Protein AF-A0A9Q3DRB0-F1 (afdb_monomer_lite)

InterPro domains:
  IPR021109 Aspartic peptidase domain superfamily [G3DSA:2.40.70.10] (8-70)

Foldseek 3Di:
DWDKDWDFDDDPQDDTDIDIDIDDDDPPDDDDDDDPVNCVVQVWDAPPVVGDTHGDPVPVVPDDPDPDDDDDDDDDDDDDDDPDDPDDDDDDDDDDDDDDDDDD

Organism: NCBI:txid1389203

Structure (mmCIF, N/CA/C/O backbone):
data_AF-A0A9Q3DRB0-F1
#
_entry.id   AF-A0A9Q3DRB0-F1
#
loop_
_atom_site.group_PDB
_atom_site.id
_atom_site.type_symbol
_atom_site.label_atom_id
_atom_site.label_alt_id
_atom_site.label_comp_id
_atom_site.label_asym_id
_atom_site.label_entity_id
_atom_site.label_seq_id
_atom_site.pdbx_PDB_ins_code
_atom_site.Cartn_x
_atom_site.Cartn_y
_atom_site.Cartn_z
_atom_site.occupancy
_atom_site.B_iso_or_equiv
_atom_site.auth_seq_id
_atom_site.auth_comp_id
_atom_site.auth_asym_id
_atom_site.auth_atom_id
_atom_site.pdbx_PDB_model_num
ATOM 1 N N . MET A 1 1 ? 11.805 5.267 -17.539 1.00 77.38 1 MET A N 1
ATOM 2 C CA . MET A 1 1 ? 11.481 3.962 -18.151 1.00 77.38 1 MET A CA 1
ATOM 3 C C . MET A 1 1 ? 10.372 3.360 -17.282 1.00 77.38 1 MET A C 1
ATOM 5 O O . MET A 1 1 ? 10.125 3.892 -16.204 1.00 77.38 1 MET A O 1
ATOM 9 N N . THR A 1 2 ? 9.596 2.384 -17.760 1.00 86.38 2 THR A N 1
ATOM 10 C CA . THR A 1 2 ? 8.551 1.750 -16.933 1.00 86.38 2 THR A CA 1
ATOM 11 C C . THR A 1 2 ? 8.719 0.245 -16.935 1.00 86.38 2 THR A C 1
ATOM 13 O O . THR A 1 2 ? 8.975 -0.331 -17.995 1.00 86.38 2 THR A O 1
ATOM 16 N N . HIS A 1 3 ? 8.580 -0.392 -15.778 1.00 90.06 3 HIS A N 1
ATOM 17 C CA . HIS A 1 3 ? 8.781 -1.832 -15.639 1.00 90.06 3 HIS A CA 1
ATOM 18 C C . HIS A 1 3 ? 7.950 -2.403 -14.483 1.00 90.06 3 HIS A C 1
ATOM 20 O O . HIS A 1 3 ? 7.527 -1.667 -13.597 1.00 90.06 3 HIS A O 1
ATOM 26 N N . TYR A 1 4 ? 7.697 -3.712 -14.512 1.00 92.12 4 TYR A N 1
ATOM 27 C CA . TYR A 1 4 ? 7.016 -4.424 -13.430 1.00 92.12 4 TYR A CA 1
ATOM 28 C C . TYR A 1 4 ? 8.034 -5.134 -12.548 1.00 92.12 4 TYR A C 1
ATOM 30 O O . TYR A 1 4 ? 8.901 -5.839 -13.071 1.00 92.12 4 TYR A O 1
ATOM 38 N N . THR A 1 5 ? 7.898 -4.987 -11.232 1.00 92.88 5 THR A N 1
ATOM 39 C CA . THR A 1 5 ? 8.794 -5.631 -10.265 1.00 92.88 5 THR A CA 1
ATOM 40 C C . THR A 1 5 ? 8.026 -6.074 -9.032 1.00 92.88 5 THR A C 1
ATOM 42 O O . THR A 1 5 ? 7.199 -5.331 -8.508 1.00 92.88 5 THR A O 1
ATOM 45 N N . LYS A 1 6 ? 8.354 -7.266 -8.533 1.00 94.25 6 LYS A N 1
ATOM 46 C CA . LYS A 1 6 ? 7.852 -7.774 -7.258 1.00 94.25 6 LYS A CA 1
ATOM 47 C C . LYS A 1 6 ? 8.691 -7.263 -6.096 1.00 94.25 6 LYS A C 1
ATOM 49 O O . LYS A 1 6 ? 9.912 -7.412 -6.121 1.00 94.25 6 LYS A O 1
ATOM 54 N N . TRP A 1 7 ? 8.050 -6.658 -5.105 1.00 93.25 7 TRP A N 1
ATOM 55 C CA . TRP A 1 7 ? 8.708 -6.103 -3.922 1.00 93.25 7 TRP A CA 1
ATOM 56 C C . TRP A 1 7 ? 8.125 -6.726 -2.656 1.00 93.25 7 TRP A C 1
ATOM 58 O O . TRP A 1 7 ? 6.932 -7.025 -2.593 1.00 93.25 7 TRP A O 1
ATOM 68 N N . VAL A 1 8 ? 8.974 -6.897 -1.641 1.00 94.19 8 VAL A N 1
ATOM 69 C CA . VAL A 1 8 ? 8.529 -7.154 -0.268 1.00 94.19 8 VAL A CA 1
ATOM 70 C C . VAL A 1 8 ? 8.215 -5.805 0.360 1.00 94.19 8 VAL A C 1
ATOM 72 O O . VAL A 1 8 ? 9.065 -4.915 0.384 1.00 94.19 8 VAL A O 1
ATOM 75 N N . VAL A 1 9 ? 6.990 -5.655 0.838 1.00 92.19 9 VAL A N 1
ATOM 76 C CA . VAL A 1 9 ? 6.438 -4.400 1.331 1.00 92.19 9 VAL A CA 1
ATOM 77 C C . VAL A 1 9 ? 6.241 -4.487 2.834 1.00 92.19 9 VAL A C 1
ATOM 79 O O . VAL A 1 9 ? 5.643 -5.437 3.342 1.00 92.19 9 VAL A O 1
ATOM 82 N N . ASP A 1 10 ? 6.713 -3.454 3.521 1.00 94.31 10 ASP A N 1
ATOM 83 C CA . ASP A 1 10 ? 6.483 -3.222 4.940 1.00 94.31 10 ASP A CA 1
ATOM 84 C C . ASP A 1 10 ? 5.754 -1.880 5.094 1.00 94.31 10 ASP A C 1
ATOM 86 O O . ASP A 1 10 ? 6.345 -0.810 4.926 1.00 94.31 10 ASP A O 1
ATOM 90 N N . LEU A 1 11 ? 4.437 -1.944 5.317 1.00 91.31 11 LEU A N 1
ATOM 91 C CA . LEU A 1 11 ? 3.590 -0.775 5.557 1.00 91.31 11 LEU A CA 1
ATOM 92 C C . LEU A 1 11 ? 3.148 -0.745 7.024 1.00 91.31 11 LEU A C 1
ATOM 94 O O . LEU A 1 11 ? 2.725 -1.776 7.555 1.00 91.31 11 LEU A O 1
ATOM 98 N N . PRO A 1 12 ? 3.142 0.434 7.676 1.00 89.50 12 PRO A N 1
ATOM 99 C CA . PRO A 1 12 ? 2.662 0.560 9.046 1.00 89.50 12 PRO A CA 1
ATOM 100 C C . PRO A 1 12 ? 1.243 0.019 9.201 1.00 89.50 12 PRO A C 1
ATOM 102 O O . PRO A 1 12 ? 0.361 0.359 8.421 1.00 89.50 12 PRO A O 1
ATOM 105 N N . SER A 1 13 ? 1.020 -0.787 10.240 1.00 90.00 13 SER A N 1
ATOM 106 C CA . SER A 1 13 ? -0.276 -1.414 10.538 1.00 90.00 13 SER A CA 1
ATOM 107 C C . SER A 1 13 ? -0.727 -2.502 9.558 1.00 90.00 13 SER A C 1
ATOM 109 O O . SER A 1 13 ? -1.830 -3.005 9.739 1.00 90.00 13 SER A O 1
ATOM 111 N N . PHE A 1 14 ? 0.099 -2.913 8.590 1.00 92.75 14 PHE A N 1
ATOM 112 C CA . PHE A 1 14 ? -0.143 -4.072 7.723 1.00 92.75 14 PHE A CA 1
ATOM 113 C C . PHE A 1 14 ? 0.840 -5.204 8.065 1.00 92.75 14 PHE A C 1
ATOM 115 O O . PHE A 1 14 ? 1.921 -4.944 8.595 1.00 92.75 14 PHE A O 1
ATOM 122 N N . PRO A 1 15 ? 0.498 -6.475 7.788 1.00 92.88 15 PRO A N 1
ATOM 123 C CA . PRO A 1 15 ? 1.503 -7.533 7.764 1.00 92.88 15 PRO A CA 1
ATOM 124 C C . PRO A 1 15 ? 2.515 -7.268 6.641 1.00 92.88 15 PRO A C 1
ATOM 126 O O . PRO A 1 15 ? 2.192 -6.590 5.674 1.00 92.88 15 PRO A O 1
ATOM 129 N N . ILE A 1 16 ? 3.709 -7.849 6.727 1.00 94.62 16 ILE A N 1
ATOM 130 C CA . ILE A 1 16 ? 4.653 -7.852 5.601 1.00 94.62 16 ILE A CA 1
ATOM 131 C C . ILE A 1 16 ? 4.066 -8.709 4.470 1.00 94.62 16 ILE A C 1
ATOM 133 O O . ILE A 1 16 ? 3.573 -9.812 4.726 1.00 94.62 16 ILE A O 1
ATOM 137 N N . PHE A 1 17 ? 4.119 -8.224 3.227 1.00 92.69 17 PHE A N 1
ATOM 138 C CA . PHE A 1 17 ? 3.589 -8.938 2.058 1.00 92.69 17 PHE A CA 1
ATOM 139 C C . PHE A 1 17 ? 4.454 -8.749 0.809 1.00 92.69 17 PHE A C 1
ATOM 141 O O . PHE A 1 17 ? 5.239 -7.813 0.715 1.00 92.69 17 PHE A O 1
ATOM 148 N N . GLU A 1 18 ? 4.294 -9.638 -0.170 1.00 95.12 18 GLU A N 1
ATOM 149 C CA . GLU A 1 18 ? 4.854 -9.463 -1.512 1.00 95.12 18 GLU A CA 1
ATOM 150 C C . GLU A 1 18 ? 3.802 -8.863 -2.444 1.00 95.12 18 GLU A C 1
ATOM 152 O O . GLU A 1 18 ? 2.649 -9.300 -2.435 1.00 95.12 18 GLU A O 1
ATOM 157 N N . TRP A 1 19 ? 4.196 -7.889 -3.265 1.00 95.00 19 TRP A N 1
ATOM 158 C CA . TRP A 1 19 ? 3.303 -7.259 -4.238 1.00 95.00 19 TRP A CA 1
ATOM 159 C C . TRP A 1 19 ? 4.023 -6.937 -5.543 1.00 95.00 19 TRP A C 1
ATOM 161 O O . TRP A 1 19 ? 5.205 -6.587 -5.540 1.00 95.00 19 TRP A O 1
ATOM 171 N N . ASP A 1 20 ? 3.300 -7.040 -6.656 1.00 93.50 20 ASP A N 1
ATOM 172 C CA . ASP A 1 20 ? 3.799 -6.665 -7.975 1.00 93.50 20 ASP A CA 1
ATOM 173 C C . ASP A 1 20 ? 3.477 -5.187 -8.240 1.00 93.50 20 ASP A C 1
ATOM 175 O O . ASP A 1 20 ? 2.311 -4.798 -8.312 1.00 93.50 20 ASP A O 1
ATOM 179 N N . PHE A 1 21 ? 4.506 -4.353 -8.397 1.00 92.25 21 PHE A N 1
ATOM 180 C CA . PHE A 1 21 ? 4.353 -2.927 -8.683 1.00 92.25 21 PHE A CA 1
ATOM 181 C C . PHE A 1 21 ? 4.697 -2.596 -10.125 1.00 92.25 21 PHE A C 1
ATOM 183 O O . PHE A 1 21 ? 5.632 -3.146 -10.710 1.00 92.25 21 PHE A O 1
ATOM 190 N N . PHE A 1 22 ? 3.970 -1.623 -10.669 1.00 92.19 22 PHE A N 1
ATOM 191 C CA . PHE A 1 22 ? 4.360 -0.921 -11.880 1.00 92.19 22 PHE A CA 1
ATOM 192 C C . PHE A 1 22 ? 5.207 0.297 -11.504 1.00 92.19 22 PHE A C 1
ATOM 194 O O . PHE A 1 22 ? 4.697 1.271 -10.952 1.00 92.19 22 PHE A O 1
ATOM 201 N N . ILE A 1 23 ? 6.502 0.232 -11.794 1.00 89.38 23 ILE A N 1
ATOM 202 C CA . ILE A 1 23 ? 7.464 1.279 -11.463 1.00 89.38 23 ILE A CA 1
ATOM 203 C C . ILE A 1 23 ? 7.566 2.261 -12.626 1.00 89.38 23 ILE A C 1
ATOM 205 O O . ILE A 1 23 ? 7.761 1.866 -13.781 1.00 89.38 23 ILE A O 1
ATOM 209 N N . ILE A 1 24 ? 7.457 3.549 -12.306 1.00 88.69 24 ILE A N 1
ATOM 210 C CA . ILE A 1 24 ? 7.618 4.658 -13.244 1.00 88.69 24 ILE A CA 1
ATOM 211 C C . ILE A 1 24 ? 8.839 5.460 -12.804 1.00 88.69 24 ILE A C 1
ATOM 213 O O . ILE A 1 24 ? 8.776 6.176 -11.807 1.00 88.69 24 ILE A O 1
ATOM 217 N N . ASP A 1 25 ? 9.941 5.373 -13.553 1.00 83.12 25 ASP A N 1
ATOM 218 C CA . ASP A 1 25 ? 11.147 6.122 -13.191 1.00 83.12 25 ASP A CA 1
ATOM 219 C C . ASP A 1 25 ? 10.903 7.622 -13.401 1.00 83.12 25 ASP A C 1
ATOM 221 O O . ASP A 1 25 ? 10.781 8.094 -14.539 1.00 83.12 25 ASP A O 1
ATOM 225 N N . SER A 1 26 ? 10.841 8.368 -12.299 1.00 82.31 26 SER A N 1
ATOM 226 C CA . SER A 1 26 ? 10.636 9.814 -12.279 1.00 82.31 26 SER A CA 1
ATOM 227 C C . SER A 1 26 ? 11.825 10.506 -11.607 1.00 82.31 26 SER A C 1
ATOM 229 O O . SER A 1 26 ? 12.268 10.076 -10.546 1.00 82.31 26 SER A O 1
ATOM 231 N N . PRO A 1 27 ? 12.337 11.622 -12.157 1.00 78.94 27 PRO A N 1
ATOM 232 C CA . PRO A 1 27 ? 13.466 12.346 -11.569 1.00 78.94 27 PRO A CA 1
ATOM 233 C C . PRO A 1 27 ? 13.124 13.095 -10.267 1.00 78.94 27 PRO A C 1
ATOM 235 O O . PRO A 1 27 ? 14.003 13.734 -9.696 1.00 78.94 27 PRO A O 1
ATOM 238 N N . LYS A 1 28 ? 11.858 13.092 -9.825 1.00 73.81 28 LYS A N 1
ATOM 239 C CA . LYS A 1 28 ? 11.359 13.947 -8.732 1.00 73.81 28 LYS A CA 1
ATOM 240 C C . LYS A 1 28 ? 11.033 13.223 -7.422 1.00 73.81 28 LYS A C 1
ATOM 242 O O . LYS A 1 28 ? 10.606 13.893 -6.487 1.00 73.81 28 LYS A O 1
ATOM 247 N N . GLY A 1 29 ? 11.277 11.919 -7.332 1.00 70.44 29 GLY A N 1
ATOM 248 C CA . GLY A 1 29 ? 11.052 11.136 -6.117 1.00 70.44 29 GLY A CA 1
ATOM 249 C C . GLY A 1 29 ? 10.281 9.847 -6.378 1.00 70.44 29 GLY A C 1
ATOM 250 O O . GLY A 1 29 ? 9.818 9.603 -7.493 1.00 70.44 29 GLY A O 1
ATOM 251 N N . GLU A 1 30 ? 10.177 9.037 -5.329 1.00 78.44 30 GLU A N 1
ATOM 252 C CA . GLU A 1 30 ? 9.466 7.761 -5.322 1.00 78.44 30 GLU A CA 1
ATOM 253 C C . GLU A 1 30 ? 8.157 7.938 -4.545 1.00 78.44 30 GLU A C 1
ATOM 255 O O . GLU A 1 30 ? 8.156 7.980 -3.317 1.00 78.44 30 GLU A O 1
ATOM 260 N N . ASP A 1 31 ? 7.045 8.076 -5.268 1.00 85.81 31 ASP A N 1
ATOM 261 C CA . ASP A 1 31 ? 5.704 8.058 -4.682 1.00 85.81 31 ASP A CA 1
ATOM 262 C C . ASP A 1 31 ? 5.113 6.648 -4.801 1.00 85.81 31 ASP A C 1
ATOM 264 O O . ASP A 1 31 ? 5.209 6.007 -5.851 1.00 85.81 31 ASP A O 1
ATOM 268 N N . LEU A 1 32 ? 4.457 6.174 -3.738 1.00 87.56 32 LEU A N 1
ATOM 269 C CA . LEU A 1 32 ? 3.749 4.895 -3.731 1.00 87.56 32 LEU A CA 1
ATOM 270 C C . LEU A 1 32 ? 2.252 5.120 -3.958 1.00 87.56 32 LEU A C 1
ATOM 272 O O . LEU A 1 32 ? 1.579 5.763 -3.153 1.00 87.56 32 LEU A O 1
ATOM 276 N N . ILE A 1 33 ? 1.720 4.546 -5.036 1.00 90.62 33 ILE A N 1
ATOM 277 C CA . ILE A 1 33 ? 0.289 4.580 -5.347 1.00 90.62 33 ILE A CA 1
ATOM 278 C C . ILE A 1 33 ? -0.291 3.188 -5.105 1.00 90.62 33 ILE A C 1
ATOM 280 O O . ILE A 1 33 ? 0.085 2.226 -5.771 1.00 90.62 33 ILE A O 1
ATOM 284 N N . LEU A 1 34 ? -1.224 3.091 -4.158 1.00 91.81 34 LEU A N 1
ATOM 285 C CA . LEU A 1 34 ? -1.930 1.851 -3.844 1.00 91.81 34 LEU A CA 1
ATOM 286 C C . LEU A 1 34 ? -3.209 1.764 -4.680 1.00 91.81 34 LEU A C 1
ATOM 288 O O . LEU A 1 34 ? -4.102 2.606 -4.568 1.00 91.81 34 LEU A O 1
ATOM 292 N N . GLY A 1 35 ? -3.256 0.762 -5.555 1.00 92.69 35 GLY A N 1
ATOM 293 C CA . GLY A 1 35 ? -4.347 0.549 -6.495 1.00 92.69 35 GLY A CA 1
ATOM 294 C C . GLY A 1 35 ? -5.576 -0.123 -5.884 1.00 92.69 35 GLY A C 1
ATOM 295 O O . GLY A 1 35 ? -5.638 -0.464 -4.702 1.00 92.69 35 GLY A O 1
ATOM 296 N N . TYR A 1 36 ? -6.581 -0.334 -6.735 1.00 92.62 36 TYR A N 1
ATOM 297 C CA . TYR A 1 36 ? -7.813 -1.029 -6.362 1.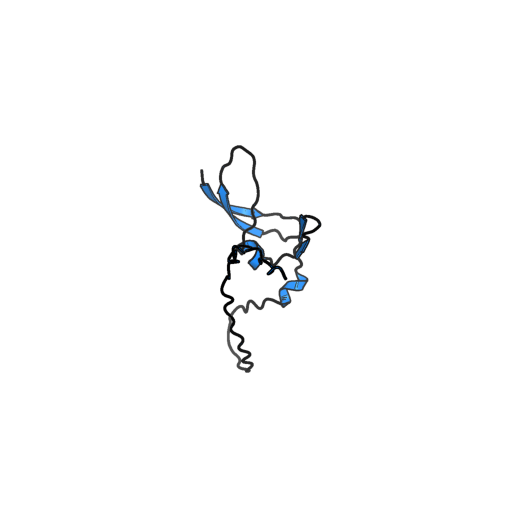00 92.62 36 TYR A CA 1
ATOM 298 C C . TYR A 1 36 ? -7.569 -2.477 -5.920 1.00 92.62 36 TYR A C 1
ATOM 300 O O . TYR A 1 36 ? -8.239 -2.961 -5.017 1.00 92.62 36 TYR A O 1
ATOM 308 N N . ASP A 1 37 ? -6.606 -3.156 -6.531 1.00 92.62 37 ASP A N 1
ATOM 309 C CA . ASP A 1 37 ? -6.166 -4.504 -6.172 1.00 92.62 37 ASP A CA 1
ATOM 310 C C . ASP A 1 37 ? -5.724 -4.593 -4.704 1.00 92.62 37 ASP A C 1
ATOM 312 O O . ASP A 1 37 ? -6.176 -5.479 -3.974 1.00 92.62 37 ASP A O 1
ATOM 316 N N . PHE A 1 38 ? -4.917 -3.632 -4.248 1.00 93.00 38 PHE A N 1
ATOM 31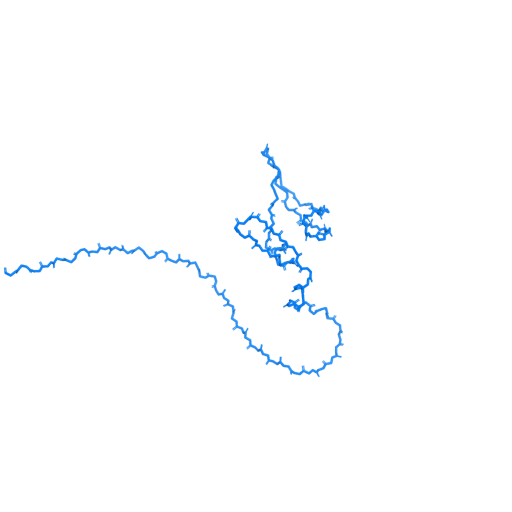7 C CA . PHE A 1 38 ? -4.503 -3.528 -2.851 1.00 93.00 38 PHE A CA 1
ATOM 318 C C . PHE A 1 38 ? -5.706 -3.271 -1.935 1.00 93.00 38 PHE A C 1
ATOM 320 O O . PHE A 1 38 ? -5.892 -3.967 -0.932 1.00 93.00 38 PHE A O 1
ATOM 327 N N . LEU A 1 39 ? -6.554 -2.301 -2.299 1.00 92.69 39 LEU A N 1
ATOM 328 C CA . LEU A 1 39 ? -7.741 -1.945 -1.518 1.00 92.69 39 LEU A CA 1
ATOM 329 C C . LEU A 1 39 ? -8.724 -3.114 -1.406 1.00 92.69 39 LEU A C 1
ATOM 331 O O . LEU A 1 39 ? -9.282 -3.336 -0.340 1.00 92.69 39 LEU A O 1
ATOM 335 N N . TYR A 1 40 ? -8.908 -3.883 -2.474 1.00 91.44 40 TYR A N 1
ATOM 336 C CA . TYR A 1 40 ? -9.783 -5.049 -2.487 1.00 91.44 40 TYR A CA 1
ATOM 337 C C . TYR A 1 40 ? -9.215 -6.200 -1.647 1.00 91.44 40 TYR A C 1
ATOM 339 O O . TYR A 1 40 ? -9.952 -6.852 -0.911 1.00 91.44 40 TYR A O 1
ATOM 347 N N . HIS A 1 41 ? -7.904 -6.442 -1.723 1.00 91.69 41 HIS A N 1
ATOM 348 C CA . HIS A 1 41 ? -7.257 -7.537 -0.998 1.00 91.69 41 HIS A CA 1
ATOM 349 C C . HIS A 1 41 ? -7.197 -7.307 0.517 1.00 91.69 41 HIS A C 1
ATOM 351 O O . HIS A 1 41 ? -7.467 -8.218 1.309 1.00 91.69 41 HIS A O 1
ATOM 357 N N . PHE A 1 42 ? -6.801 -6.102 0.932 1.00 92.25 42 PHE A N 1
ATOM 358 C CA . PHE A 1 42 ? -6.642 -5.780 2.348 1.00 92.25 42 PHE A CA 1
ATOM 359 C C . PHE A 1 42 ? -7.904 -5.197 2.976 1.00 92.25 42 PHE A C 1
ATOM 361 O O . PHE A 1 42 ? -8.054 -5.320 4.188 1.00 92.25 42 PHE A O 1
ATOM 368 N N . ASN A 1 43 ? -8.795 -4.599 2.178 1.00 92.94 43 ASN A N 1
ATOM 369 C CA . ASN A 1 43 ? -9.970 -3.859 2.639 1.00 92.94 43 ASN A CA 1
ATOM 370 C C . ASN A 1 43 ? -9.650 -2.945 3.840 1.00 92.94 43 ASN A C 1
ATOM 372 O O . ASN A 1 43 ? -10.219 -3.120 4.921 1.00 92.94 43 ASN A O 1
ATOM 376 N N . PRO A 1 44 ? -8.674 -2.027 3.697 1.00 93.75 44 PRO A N 1
ATOM 377 C CA . PRO A 1 44 ? -8.210 -1.230 4.818 1.00 93.75 44 PRO A CA 1
ATOM 378 C C . PRO A 1 44 ? -9.272 -0.227 5.270 1.00 93.75 44 PRO A C 1
ATOM 380 O O . PRO A 1 44 ? -10.082 0.266 4.482 1.00 93.75 44 PRO A O 1
ATOM 383 N N . ILE A 1 45 ? -9.207 0.146 6.544 1.00 93.56 45 ILE A N 1
ATOM 384 C CA . ILE A 1 45 ? -9.987 1.258 7.080 1.00 93.56 45 ILE A CA 1
ATOM 385 C C . ILE A 1 45 ? -9.267 2.553 6.695 1.00 93.56 45 ILE A C 1
ATOM 387 O O . ILE A 1 45 ? -8.076 2.711 6.966 1.00 93.56 45 ILE A O 1
ATOM 391 N N . ILE A 1 46 ? -9.986 3.482 6.059 1.00 92.56 46 ILE A N 1
ATOM 392 C CA . ILE A 1 46 ? -9.435 4.763 5.599 1.00 92.56 46 ILE A CA 1
ATOM 393 C C . ILE A 1 46 ? -9.926 5.891 6.508 1.00 92.56 46 ILE A C 1
ATOM 395 O O . ILE A 1 46 ? -11.113 6.232 6.517 1.00 92.56 46 ILE A O 1
ATOM 399 N N . TYR A 1 47 ? -9.002 6.520 7.233 1.00 94.19 47 TYR A N 1
ATOM 400 C CA . TYR A 1 47 ? -9.275 7.687 8.069 1.00 94.19 47 TYR A CA 1
ATOM 401 C C . TYR A 1 47 ? -9.066 8.967 7.256 1.00 94.19 47 TYR A C 1
ATOM 403 O O . TYR A 1 47 ? -8.051 9.648 7.376 1.00 94.19 47 TYR A O 1
ATOM 411 N N . TRP A 1 48 ? -10.048 9.311 6.419 1.00 93.12 48 TRP A N 1
ATOM 412 C CA . TRP A 1 48 ? -9.976 10.440 5.474 1.00 93.12 48 TRP A CA 1
ATOM 413 C C . TRP A 1 48 ? -9.587 11.781 6.099 1.00 93.12 48 TRP A C 1
ATOM 415 O O . TRP A 1 48 ? -8.925 12.590 5.458 1.00 93.12 48 TRP A O 1
ATOM 425 N N . LYS A 1 49 ? -10.014 12.023 7.341 1.00 95.56 49 LYS A N 1
ATOM 426 C CA . LYS A 1 49 ? -9.730 13.270 8.055 1.00 95.56 49 LYS A CA 1
ATOM 427 C C . LYS A 1 49 ? -8.246 13.415 8.395 1.00 95.56 49 LYS A C 1
ATOM 429 O O . LYS A 1 49 ? -7.717 14.518 8.323 1.00 95.56 49 LYS A O 1
ATOM 434 N N . ASP A 1 50 ? -7.611 12.310 8.767 1.00 93.56 50 ASP A N 1
ATOM 435 C CA . ASP A 1 50 ? -6.244 12.283 9.283 1.00 93.56 50 ASP A CA 1
ATOM 436 C C . ASP A 1 50 ? -5.234 11.807 8.225 1.00 93.56 50 ASP A C 1
ATOM 438 O O . ASP A 1 50 ? -4.028 11.938 8.410 1.00 93.56 50 ASP A O 1
ATOM 442 N N . GLY A 1 51 ? -5.723 11.279 7.098 1.00 90.25 51 GLY A N 1
ATOM 443 C CA . GLY A 1 51 ? -4.910 10.921 5.940 1.00 90.25 51 GLY A CA 1
ATOM 444 C C . GLY A 1 51 ? -4.116 9.625 6.095 1.00 90.25 51 GLY A C 1
ATOM 445 O O . GLY A 1 51 ? -3.108 9.463 5.413 1.00 90.25 51 GLY A O 1
ATOM 446 N N . PHE A 1 52 ? -4.542 8.703 6.962 1.00 91.31 52 PHE A N 1
ATOM 447 C CA . PHE A 1 52 ? -3.888 7.402 7.129 1.00 91.31 52 PHE A CA 1
ATOM 448 C C . PHE A 1 52 ? -4.850 6.229 6.914 1.00 91.31 52 PHE A C 1
ATOM 450 O O . PHE A 1 52 ? -6.076 6.365 6.984 1.00 91.31 52 PHE A O 1
ATOM 457 N N . ILE A 1 53 ? -4.265 5.065 6.641 1.00 93.25 53 ILE A N 1
ATOM 458 C CA . ILE A 1 53 ? -4.962 3.793 6.456 1.00 93.25 53 ILE A CA 1
ATOM 459 C C . ILE A 1 53 ? -4.484 2.788 7.500 1.00 93.25 53 ILE A C 1
ATOM 461 O O . ILE A 1 53 ? -3.326 2.833 7.914 1.00 93.25 53 ILE A O 1
ATOM 465 N N . THR A 1 54 ? -5.358 1.878 7.917 1.00 93.81 54 THR A N 1
ATOM 466 C CA . THR A 1 54 ? -4.997 0.779 8.820 1.00 93.81 54 THR A CA 1
ATOM 467 C C . THR A 1 54 ? -5.590 -0.530 8.326 1.00 93.81 54 THR A C 1
ATOM 469 O O . THR A 1 54 ? -6.606 -0.550 7.625 1.00 93.81 54 THR A O 1
ATOM 472 N N . TYR A 1 55 ? -4.955 -1.636 8.698 1.00 91.50 55 TYR A N 1
ATOM 473 C CA . TYR A 1 55 ? -5.480 -2.966 8.450 1.00 91.50 55 TYR A CA 1
ATOM 474 C C . TYR A 1 55 ? -5.959 -3.590 9.754 1.00 91.50 55 TYR A C 1
ATOM 476 O O . TYR A 1 55 ? -5.197 -3.736 10.709 1.00 91.50 55 TYR A O 1
ATOM 484 N N . ASP A 1 56 ? -7.235 -3.965 9.778 1.00 85.06 56 ASP A N 1
ATOM 485 C CA . ASP A 1 56 ? -7.833 -4.690 10.888 1.00 85.06 56 ASP A CA 1
ATOM 486 C C . ASP A 1 56 ? -8.118 -6.133 10.472 1.00 85.06 56 ASP A C 1
ATOM 488 O O . ASP A 1 56 ? -9.086 -6.438 9.770 1.00 85.06 56 ASP A O 1
ATOM 492 N N . SER A 1 57 ? -7.261 -7.045 10.932 1.00 72.44 57 SER A N 1
ATOM 493 C CA . SER A 1 57 ? -7.420 -8.476 10.675 1.00 72.44 57 SER A CA 1
ATOM 494 C C . SER A 1 57 ? -8.706 -9.064 11.263 1.00 72.44 57 SER A C 1
ATOM 496 O O . SER A 1 57 ? -9.136 -10.119 10.804 1.00 72.44 57 SER A O 1
ATOM 498 N N . THR A 1 58 ? -9.332 -8.401 12.241 1.00 70.38 58 THR A N 1
ATOM 499 C CA . THR A 1 58 ? -10.562 -8.889 12.887 1.00 70.38 58 THR A CA 1
ATOM 500 C C . THR A 1 58 ? -11.811 -8.669 12.031 1.00 70.38 58 THR A C 1
ATOM 502 O O . THR A 1 58 ? -12.824 -9.332 12.236 1.00 70.38 58 THR A O 1
ATOM 505 N N . HIS A 1 59 ? -11.736 -7.812 11.006 1.00 60.22 59 HIS A N 1
ATOM 506 C CA . HIS A 1 59 ? -12.842 -7.556 10.079 1.00 60.22 59 HIS A CA 1
ATOM 507 C C . HIS A 1 59 ? -12.896 -8.515 8.875 1.00 60.22 59 HIS A C 1
ATOM 509 O O . HIS A 1 59 ? -13.848 -8.460 8.085 1.00 60.22 59 HIS A O 1
ATOM 515 N N . LYS A 1 60 ? -11.920 -9.426 8.734 1.00 56.94 60 LYS A N 1
ATOM 516 C CA . LYS A 1 60 ? -11.842 -10.357 7.593 1.00 56.94 60 LYS A CA 1
ATOM 517 C C . LYS A 1 60 ? -12.930 -11.431 7.553 1.00 56.94 60 LYS A C 1
ATOM 519 O O . LYS A 1 60 ? -13.162 -11.988 6.484 1.00 56.94 60 LYS A O 1
ATOM 524 N N . ASP A 1 61 ? -13.675 -11.634 8.636 1.00 51.19 61 ASP A N 1
ATOM 525 C CA . ASP A 1 61 ? -14.759 -12.627 8.688 1.00 51.19 61 ASP A CA 1
ATOM 526 C C . ASP A 1 61 ? -16.007 -12.241 7.867 1.00 51.19 61 ASP A C 1
ATOM 528 O O . ASP A 1 61 ? -16.981 -12.989 7.817 1.00 51.19 61 ASP A O 1
ATOM 532 N N . SER A 1 62 ? -16.000 -11.085 7.191 1.00 49.28 62 SER A N 1
ATOM 533 C CA . SER A 1 62 ? -17.153 -10.577 6.433 1.00 49.28 62 SER A CA 1
ATOM 534 C C . SER A 1 62 ? -17.016 -10.630 4.905 1.00 49.28 62 SER A C 1
ATOM 536 O O . SER A 1 62 ? -17.990 -10.353 4.205 1.00 49.28 62 SER A O 1
ATOM 538 N N . ILE A 1 63 ? -15.866 -11.047 4.361 1.00 50.75 63 ILE A N 1
ATOM 539 C CA . ILE A 1 63 ? -15.697 -11.275 2.916 1.00 50.75 63 ILE A CA 1
ATOM 540 C C . ILE A 1 63 ? -15.359 -12.750 2.718 1.00 50.75 63 ILE A C 1
ATOM 542 O O . ILE A 1 63 ? -14.203 -13.166 2.756 1.00 50.75 63 ILE A O 1
ATOM 546 N N . GLY A 1 64 ? -16.410 -13.555 2.549 1.00 44.41 64 GLY A N 1
ATOM 547 C CA . GLY A 1 64 ? -16.313 -14.982 2.274 1.00 44.41 64 GLY A CA 1
ATOM 548 C C . GLY A 1 64 ? -15.577 -15.250 0.964 1.00 44.41 64 GLY A C 1
ATOM 549 O O . GLY A 1 64 ? -16.189 -15.320 -0.098 1.00 44.41 64 GLY A O 1
ATOM 550 N N . ILE A 1 65 ? -14.265 -15.448 1.047 1.00 44.75 65 ILE A N 1
ATOM 551 C CA . ILE A 1 65 ? -13.506 -16.188 0.044 1.00 44.75 65 ILE A CA 1
ATOM 552 C C . ILE A 1 65 ? -13.568 -17.646 0.487 1.00 44.75 65 ILE A C 1
ATOM 554 O O . ILE A 1 65 ? -12.769 -18.114 1.296 1.00 44.75 65 ILE A O 1
ATOM 558 N N . SER A 1 66 ? -14.574 -18.358 -0.012 1.00 37.69 66 SER A N 1
ATOM 559 C CA . SER A 1 66 ? -14.645 -19.807 0.089 1.00 37.69 66 SER A CA 1
ATOM 560 C C . SER A 1 66 ? -13.500 -20.415 -0.724 1.00 37.69 66 SER A C 1
ATOM 562 O O . SER A 1 66 ? -13.544 -20.504 -1.953 1.00 37.69 66 SER A O 1
ATOM 564 N N . SER A 1 67 ? -12.456 -20.867 -0.031 1.00 37.84 67 SER A N 1
ATOM 565 C CA . SER A 1 67 ? -11.564 -21.884 -0.572 1.00 37.84 67 SER A CA 1
ATOM 566 C C . SER A 1 67 ? -12.405 -23.134 -0.854 1.00 37.84 67 SER A C 1
ATOM 568 O O . SER A 1 67 ? -13.059 -23.701 0.019 1.00 37.84 67 SER A O 1
ATOM 570 N N . SER A 1 68 ? -12.476 -23.523 -2.123 1.00 39.78 68 SER A N 1
ATOM 571 C CA . SER A 1 68 ? -13.269 -24.672 -2.546 1.00 39.78 68 SER A CA 1
ATOM 572 C C . SER A 1 68 ? -12.515 -25.963 -2.246 1.00 39.78 68 SER A C 1
ATOM 574 O O . SER A 1 68 ? -11.516 -26.251 -2.905 1.00 39.78 68 SER A O 1
ATOM 576 N N . THR A 1 69 ? -13.025 -26.791 -1.333 1.00 33.84 69 THR A N 1
ATOM 577 C CA . THR A 1 69 ? -12.914 -28.251 -1.484 1.00 33.84 69 THR A CA 1
ATOM 578 C C . THR A 1 69 ? -14.073 -28.983 -0.788 1.00 33.84 69 THR A C 1
ATOM 580 O O . THR A 1 69 ? -14.127 -29.089 0.429 1.00 33.84 69 THR A O 1
ATOM 583 N N . SER A 1 70 ? -14.970 -29.507 -1.637 1.00 38.28 70 SER A N 1
ATOM 584 C CA . SER A 1 70 ? -15.855 -30.682 -1.495 1.00 38.28 70 SER A CA 1
ATOM 585 C C . SER A 1 70 ? -16.933 -30.750 -0.393 1.00 38.28 70 SER A C 1
ATOM 587 O O . SER A 1 70 ? -16.655 -31.075 0.752 1.00 38.28 70 SER A O 1
ATOM 589 N N . ASN A 1 71 ? -18.178 -30.645 -0.884 1.00 44.75 71 ASN A N 1
ATOM 590 C CA . ASN A 1 71 ? -19.361 -31.460 -0.567 1.00 44.75 71 ASN A CA 1
ATOM 591 C C . ASN A 1 71 ? -19.922 -31.395 0.864 1.00 44.75 71 ASN A C 1
ATOM 593 O O . ASN A 1 71 ? -19.539 -32.188 1.709 1.00 44.75 71 ASN A O 1
ATOM 597 N N . ASP A 1 72 ? -20.933 -30.547 1.083 1.00 35.09 72 ASP A N 1
ATOM 598 C CA . ASP A 1 72 ? -22.278 -31.050 1.392 1.00 35.09 72 ASP A CA 1
ATOM 599 C C . ASP A 1 72 ? -23.353 -29.953 1.309 1.00 35.09 72 ASP A C 1
ATOM 601 O O . ASP A 1 72 ? -23.160 -28.782 1.631 1.00 35.09 72 ASP A O 1
ATOM 605 N N . LEU A 1 73 ? -24.496 -30.376 0.782 1.00 44.22 73 LEU A N 1
ATOM 606 C CA . LEU A 1 73 ? -25.689 -29.619 0.435 1.00 44.22 73 LEU A CA 1
ATOM 607 C C . LEU A 1 73 ? -26.421 -29.095 1.684 1.00 44.22 73 LEU A C 1
ATOM 609 O O . LEU A 1 73 ? -26.970 -29.882 2.447 1.00 44.22 73 LEU A O 1
ATOM 613 N N . SER A 1 74 ? -26.571 -27.776 1.828 1.00 36.47 74 SER A N 1
ATOM 614 C CA . SER A 1 74 ? -27.822 -27.215 2.353 1.00 36.47 74 SER A CA 1
ATOM 615 C C . SER A 1 74 ? -28.072 -25.808 1.810 1.00 36.47 74 SER A C 1
ATOM 617 O O . SER A 1 74 ? -27.185 -24.979 1.632 1.00 36.47 74 SER A O 1
ATOM 619 N N . THR A 1 75 ? -29.321 -25.611 1.433 1.00 45.09 75 THR A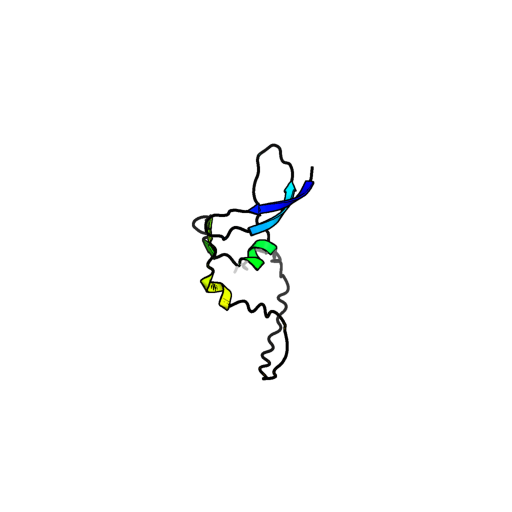 N 1
ATOM 620 C CA . THR A 1 75 ? -29.883 -24.518 0.654 1.00 45.09 75 THR A CA 1
ATOM 621 C C . THR A 1 75 ? -29.949 -23.205 1.430 1.00 45.09 75 THR A C 1
ATOM 623 O O . THR A 1 75 ? -30.616 -23.140 2.458 1.00 45.09 75 THR A O 1
ATOM 626 N N . SER A 1 76 ? -29.408 -22.127 0.864 1.00 37.44 76 SER A N 1
ATOM 627 C CA . SER A 1 76 ? -30.012 -20.800 1.010 1.00 37.44 76 SER A CA 1
ATOM 628 C C . SER A 1 76 ? -29.660 -19.946 -0.202 1.00 37.44 76 SER A C 1
ATOM 630 O O . SER A 1 76 ? -28.616 -19.304 -0.280 1.00 37.44 76 SER A O 1
ATOM 632 N N . VAL A 1 77 ? -30.534 -20.005 -1.203 1.00 44.72 77 VAL A N 1
ATOM 633 C CA . VAL A 1 77 ? -30.585 -18.998 -2.256 1.00 44.72 77 VAL A CA 1
ATOM 634 C C . VAL A 1 77 ? -31.022 -17.689 -1.610 1.00 44.72 77 VAL A C 1
ATOM 636 O O . VAL A 1 77 ? -32.168 -17.559 -1.195 1.00 44.72 77 VAL A O 1
ATOM 639 N N . ASN A 1 78 ? -30.130 -16.705 -1.556 1.00 34.88 78 ASN A N 1
ATOM 640 C CA . ASN A 1 78 ? -30.571 -15.320 -1.514 1.00 34.88 78 ASN A CA 1
ATOM 641 C C . ASN A 1 78 ? -29.891 -14.553 -2.642 1.00 34.88 78 ASN A C 1
ATOM 643 O O . ASN A 1 78 ? -28.814 -13.979 -2.519 1.00 34.88 78 ASN A O 1
ATOM 647 N N . SER A 1 79 ? -30.539 -14.630 -3.793 1.00 46.56 79 SER A N 1
ATOM 648 C CA . SER A 1 79 ? -30.298 -13.790 -4.949 1.00 46.56 79 SER A CA 1
ATOM 649 C C . SER A 1 79 ? -30.578 -12.326 -4.611 1.00 46.56 79 SER A C 1
ATOM 651 O O . SER A 1 79 ? -31.732 -11.968 -4.396 1.00 46.56 79 SER A O 1
ATOM 653 N N . VAL A 1 80 ? -29.553 -11.474 -4.678 1.00 36.06 80 VAL A N 1
ATOM 654 C CA . VAL A 1 80 ? -29.707 -10.071 -5.091 1.00 36.06 80 VAL A CA 1
ATOM 655 C C . VAL A 1 80 ? -28.588 -9.745 -6.078 1.00 36.06 80 VAL A C 1
ATOM 657 O O . VAL A 1 80 ? -27.450 -9.470 -5.715 1.00 36.06 80 VAL A O 1
ATOM 660 N N . SER A 1 81 ? -28.945 -9.815 -7.356 1.00 48.06 81 SER A N 1
ATOM 661 C CA . SER A 1 81 ? -28.248 -9.131 -8.439 1.00 48.06 81 SER A CA 1
ATOM 662 C C . SER A 1 81 ? -28.606 -7.651 -8.363 1.00 48.06 81 SER A C 1
ATOM 664 O O . SER A 1 81 ? -29.787 -7.334 -8.473 1.00 48.06 81 SER A O 1
ATOM 666 N N . VAL A 1 82 ? -27.614 -6.767 -8.231 1.00 41.03 82 VAL A N 1
ATOM 667 C CA . VAL A 1 82 ? -27.645 -5.450 -8.881 1.00 41.03 82 VAL A CA 1
ATOM 668 C C . VAL A 1 82 ? -26.221 -5.104 -9.310 1.00 41.03 82 VAL A C 1
ATOM 670 O O . VAL A 1 82 ? -25.398 -4.648 -8.521 1.00 41.03 82 VAL A O 1
ATOM 673 N N . VAL A 1 83 ? -25.941 -5.330 -10.592 1.00 49.53 83 VAL A N 1
ATOM 674 C CA . VAL A 1 83 ? -24.891 -4.624 -11.330 1.00 49.53 83 VAL A CA 1
ATOM 675 C C . VAL A 1 83 ? -25.199 -3.130 -11.213 1.00 49.53 83 VAL A C 1
ATOM 677 O O . VAL A 1 83 ? -26.169 -2.646 -11.791 1.00 49.53 83 VAL A O 1
ATOM 680 N N . GLY A 1 84 ? -24.419 -2.407 -10.414 1.00 39.56 84 GLY A N 1
ATOM 681 C CA . GLY A 1 84 ? -24.485 -0.952 -10.359 1.00 39.56 84 GLY A CA 1
ATOM 682 C C . GLY A 1 84 ? -23.761 -0.372 -11.566 1.00 39.56 84 GLY A C 1
ATOM 683 O O . GLY A 1 84 ? -22.535 -0.306 -11.571 1.00 39.56 84 GLY A O 1
ATOM 684 N N . GLU A 1 85 ? -24.509 0.027 -12.596 1.00 43.50 85 GLU A N 1
ATOM 685 C CA . GLU A 1 85 ? -24.000 0.885 -13.667 1.00 43.50 85 GLU A CA 1
ATOM 686 C C . GLU A 1 85 ? -23.299 2.114 -13.068 1.00 43.50 85 GLU A C 1
ATOM 688 O O . GLU A 1 85 ? -23.865 2.847 -12.252 1.00 43.50 85 GLU A O 1
ATOM 693 N N . LEU A 1 86 ? -22.065 2.359 -13.507 1.00 39.97 86 LEU A N 1
ATOM 694 C CA . LEU A 1 86 ? -21.298 3.553 -13.178 1.00 39.97 86 LEU A CA 1
ATOM 695 C C . LEU A 1 86 ? -21.958 4.772 -13.851 1.00 39.97 86 LEU A C 1
ATOM 697 O O . LEU A 1 86 ? -21.620 5.133 -14.978 1.00 39.97 86 LEU A O 1
ATOM 701 N N . LYS A 1 87 ? -22.933 5.409 -13.193 1.00 46.25 87 LYS A N 1
ATOM 702 C CA . LYS A 1 87 ? -23.487 6.684 -13.670 1.00 46.25 87 LYS A CA 1
ATOM 703 C C . LYS A 1 87 ? -22.477 7.802 -13.433 1.00 46.25 87 LYS A C 1
ATOM 705 O O . LYS A 1 87 ? -22.218 8.189 -12.296 1.00 46.25 87 LYS A O 1
ATOM 710 N N . THR A 1 88 ? -21.942 8.357 -14.515 1.00 48.56 88 THR A N 1
ATOM 711 C CA . THR A 1 88 ? -21.273 9.658 -14.479 1.00 48.56 88 THR A CA 1
ATOM 712 C C . THR A 1 88 ? -22.317 10.755 -14.230 1.00 48.56 88 THR A C 1
ATOM 714 O O . THR A 1 88 ? -23.424 10.688 -14.773 1.00 48.56 88 THR A O 1
ATOM 717 N N . PRO A 1 89 ? -22.022 11.776 -13.406 1.00 46.12 89 PRO A N 1
ATOM 718 C CA . PRO A 1 89 ? -22.924 12.906 -13.255 1.00 46.12 89 PRO A CA 1
ATOM 719 C C . PRO A 1 89 ? -22.972 13.693 -14.571 1.00 46.12 89 PRO A C 1
ATOM 721 O O . PRO A 1 89 ? -21.992 14.306 -14.990 1.00 46.12 89 PRO A O 1
ATOM 724 N N . SER A 1 90 ? -24.127 13.677 -15.233 1.00 51.69 90 SER A N 1
ATOM 725 C CA . SER A 1 90 ? -24.420 14.562 -16.356 1.00 51.69 90 SER A CA 1
ATOM 726 C C . SER A 1 90 ? -24.631 15.983 -15.832 1.00 51.69 90 SER A C 1
ATOM 728 O O . SER A 1 90 ? -25.602 16.244 -15.120 1.00 51.69 90 SER A O 1
ATOM 730 N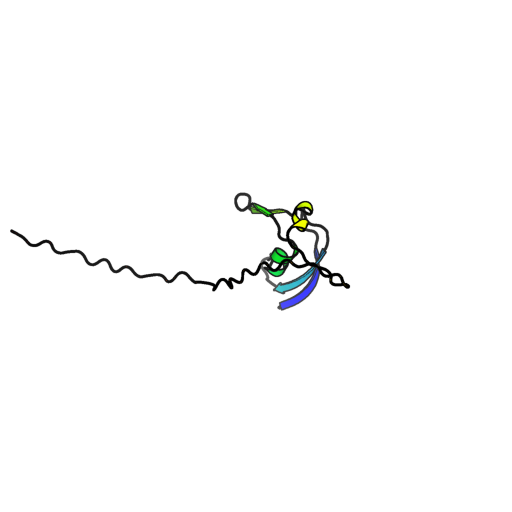 N . LEU A 1 91 ? -23.733 16.906 -16.182 1.00 51.19 91 LEU A N 1
ATOM 731 C CA . LEU A 1 91 ? -23.908 18.336 -15.929 1.00 51.19 91 LEU A CA 1
ATOM 732 C C . LEU A 1 91 ? -25.088 18.850 -16.763 1.00 51.19 91 LEU A C 1
ATOM 734 O O . LEU A 1 91 ? -24.967 19.047 -17.972 1.00 51.19 91 LEU A O 1
ATOM 738 N N . THR A 1 92 ? -26.240 19.080 -16.137 1.00 48.94 92 THR A N 1
ATOM 739 C CA . THR A 1 92 ? -27.328 19.819 -16.781 1.00 48.94 92 THR A CA 1
ATOM 740 C C . THR A 1 92 ? -27.013 21.310 -16.704 1.00 48.94 92 THR A C 1
ATOM 742 O O . THR A 1 92 ? -27.090 21.912 -15.633 1.00 48.94 92 THR A O 1
ATOM 745 N N . SER A 1 93 ? -26.643 21.906 -17.839 1.00 52.94 93 SER A N 1
ATOM 746 C CA . SER A 1 93 ? -26.584 23.361 -17.999 1.00 52.94 93 SER A CA 1
ATOM 747 C C . SER A 1 93 ? -27.988 23.935 -17.796 1.00 52.94 93 SER A C 1
ATOM 749 O O . SER A 1 93 ? -28.871 23.743 -18.632 1.00 52.94 93 SER A O 1
ATOM 751 N N . SER A 1 94 ? -28.218 24.592 -16.659 1.00 56.94 94 SER 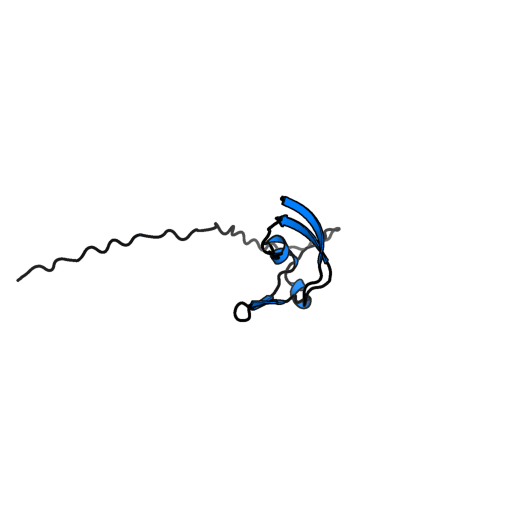A N 1
ATOM 752 C CA . SER A 1 94 ? -29.458 25.322 -16.402 1.00 56.94 94 SER A CA 1
ATOM 753 C C . SER A 1 94 ? -29.319 26.727 -16.981 1.00 56.94 94 SER A C 1
ATOM 755 O O . SER A 1 94 ? -28.674 27.597 -16.395 1.00 56.94 94 SER A O 1
ATOM 757 N N . VAL A 1 95 ? -29.888 26.945 -18.167 1.00 56.03 95 VAL A N 1
ATOM 758 C CA . VAL A 1 95 ? -30.033 28.286 -18.741 1.00 56.03 95 VAL A CA 1
ATOM 759 C C . VAL A 1 95 ? -31.224 28.953 -18.058 1.00 56.03 95 VAL A C 1
ATOM 761 O O . VAL A 1 95 ? -32.379 28.6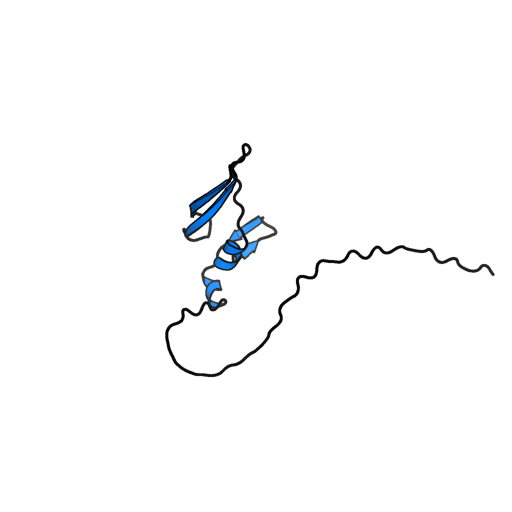35 -18.338 1.00 56.03 95 VAL A O 1
ATOM 764 N N . HIS A 1 96 ? -30.942 29.880 -17.147 1.00 51.22 96 HIS A N 1
ATOM 765 C CA . HIS A 1 96 ? -31.962 30.698 -16.502 1.00 51.22 96 HIS A CA 1
ATOM 766 C C . HIS A 1 96 ? -32.485 31.733 -17.509 1.00 51.22 96 HIS A C 1
ATOM 768 O O . HIS A 1 96 ? -31.779 32.672 -17.870 1.00 51.22 96 HIS A O 1
ATOM 774 N N . THR A 1 97 ? -33.727 31.582 -17.968 1.00 59.44 97 THR A N 1
ATOM 775 C CA . THR A 1 97 ? -34.443 32.665 -18.658 1.00 59.44 97 THR A CA 1
ATOM 776 C C . THR A 1 97 ? -35.181 33.512 -17.614 1.00 59.44 97 THR A C 1
ATOM 778 O O . THR A 1 97 ? -35.824 32.948 -16.725 1.00 59.44 97 THR A O 1
ATOM 781 N N . PRO A 1 98 ? -35.059 34.851 -17.628 1.00 51.34 98 PRO A N 1
ATOM 782 C CA . PRO A 1 98 ? -35.822 35.709 -16.729 1.00 51.34 98 PRO A CA 1
ATOM 783 C C . PRO A 1 98 ? -37.261 35.885 -17.240 1.00 51.34 98 PRO A C 1
ATOM 785 O O . PRO A 1 98 ? -37.490 36.182 -18.412 1.00 51.34 98 PRO A O 1
ATOM 788 N N . SER A 1 99 ? -38.233 35.702 -16.345 1.00 58.91 99 SER A N 1
ATOM 789 C CA . SER A 1 99 ? -39.662 35.889 -16.616 1.00 58.91 99 SER A CA 1
ATOM 790 C C . SER A 1 99 ? -40.004 37.381 -16.675 1.00 58.91 99 SER A C 1
ATOM 792 O O . SER A 1 99 ? -39.842 38.094 -15.687 1.00 58.91 99 SER A O 1
ATOM 794 N N . ILE A 1 100 ? -40.507 37.851 -17.817 1.00 63.69 100 ILE A N 1
ATOM 795 C CA . ILE A 1 100 ? -41.060 39.202 -17.984 1.00 63.69 100 ILE A CA 1
ATOM 796 C C . ILE A 1 100 ? -42.444 39.241 -17.315 1.00 63.69 100 ILE A C 1
ATOM 798 O O . ILE A 1 100 ? -43.325 38.464 -17.676 1.00 63.69 100 ILE A O 1
ATOM 802 N N . MET A 1 101 ? -42.640 40.125 -16.330 1.00 64.56 101 MET A N 1
ATOM 803 C CA . MET A 1 101 ? -43.969 40.416 -15.774 1.00 64.56 101 MET A CA 1
ATOM 804 C C . MET A 1 101 ? -44.767 41.319 -16.729 1.00 64.56 101 MET A C 1
ATOM 806 O O . MET A 1 101 ? -44.190 42.262 -17.273 1.00 64.56 101 MET A O 1
ATOM 810 N N . PRO A 1 102 ? -46.083 41.101 -16.906 1.00 57.19 102 PRO A N 1
ATOM 811 C CA . PRO A 1 102 ? -46.930 42.046 -17.621 1.00 57.19 102 PRO A CA 1
ATOM 812 C C . PRO A 1 102 ? -47.253 43.261 -16.735 1.00 57.19 102 PRO A C 1
ATOM 814 O O . PRO A 1 102 ? -47.620 43.114 -15.568 1.00 57.19 102 PRO A O 1
ATOM 817 N N . SER A 1 103 ? -47.108 44.461 -17.299 1.00 58.41 103 SER A N 1
ATOM 818 C CA . SER A 1 103 ? -47.569 45.724 -16.714 1.00 58.41 103 SER A CA 1
ATOM 819 C C . SER A 1 103 ? -49.099 45.801 -16.737 1.00 58.41 103 SER A C 1
ATOM 821 O O . SER A 1 103 ? -49.706 45.422 -17.740 1.00 58.41 103 SER A O 1
ATOM 823 N N . GLN A 1 104 ? -49.697 46.293 -15.646 1.00 52.78 104 GLN A N 1
ATOM 824 C CA . GLN A 1 104 ? -51.097 46.736 -15.613 1.00 52.78 104 GLN A CA 1
ATOM 825 C C . GLN A 1 104 ? -51.315 47.975 -16.482 1.00 52.78 104 GLN A C 1
ATOM 827 O O . GLN A 1 104 ? -50.360 48.778 -16.598 1.00 52.78 104 GLN A O 1
#

Secondary structure (DSSP, 8-state):
-EEEEEEEE--TTS--EEEEEEEE--TT-------HHHHHHH--EEETTTTEEE--GGGGGGS---------------------------------PPPPPPP-

pLDDT: mean 71.0, std 22.06, range [33.84, 95.56]

Radius of gyration: 24.75 Å; chains: 1; bounding box: 65×78×32 Å

Sequence (104 aa):
MTHYTKWVVDLPSFPIFEWDFFIIDSPKGEDLILGYDFLYHFNPIIYWKDGFITYDSTHKDSIGISSSTSNDLSTSVNSVSVVGELKTPSLTSSVHTPSIMPSQ